Protein AF-A0AAE8QDJ7-F1 (afdb_monomer_lite)

pLDDT: mean 78.78, std 18.47, range [32.62, 96.19]

Foldseek 3Di:
DPPPDPDDQKDFPLVCVVVVQAQWKAKQQAPPDADAPVRIDGQDPVCCVVRRRPMWGKDQQSHAYPVRDRWIWTWDADPPRNMIMITTGDPPVVVVVVVVVVVVPD

Secondary structure (DSSP, 8-state):
----PPPPSEEEHHHHHHTTS-SEEEEES-TTS---GGGEEE--HHHHHHHTT-EEEEEEEEEE-TTSPEEEEEEEEEGGGTEEEEEES---TTHHHHHHHHHT--

Radius of gyration: 14.71 Å; chains: 1; bounding box: 44×27×42 Å

Sequence (106 aa):
MDILQPLPETLRLSELIDSGYSKCFGIQLSHDYQMDDSDFYIFDALDRELWGDTLLSFDPQIMRSKAGSSVKGYASEWEDGHHRLICVGTVDPQKSRDELATSLSN

Organism: NCBI:txid2081791

Structure (mmCIF, N/CA/C/O backbone):
data_AF-A0AAE8QDJ7-F1
#
_entry.id   AF-A0AAE8QDJ7-F1
#
loop_
_atom_site.group_PDB
_atom_site.id
_atom_site.type_symbol
_atom_site.label_atom_id
_atom_site.label_alt_id
_atom_site.label_comp_id
_atom_site.label_asym_id
_atom_site.label_entity_id
_atom_site.label_seq_id
_atom_site.pdbx_PDB_ins_code
_atom_site.Cartn_x
_atom_site.Cartn_y
_atom_site.Cartn_z
_atom_site.occupancy
_atom_site.B_iso_or_equiv
_atom_site.auth_seq_id
_atom_site.auth_comp_id
_atom_site.auth_asym_id
_atom_site.auth_atom_id
_atom_site.pdbx_PDB_model_num
ATOM 1 N N . MET A 1 1 ? 1.871 -7.710 29.015 1.00 32.62 1 MET A N 1
ATOM 2 C CA . MET A 1 1 ? 1.364 -8.774 28.128 1.00 32.62 1 MET A CA 1
ATOM 3 C C . MET A 1 1 ? 0.711 -8.062 26.966 1.00 32.62 1 MET A C 1
ATOM 5 O O . MET A 1 1 ? -0.446 -7.682 27.083 1.00 32.62 1 MET A O 1
ATOM 9 N N . ASP A 1 2 ? 1.480 -7.777 25.917 1.00 40.72 2 ASP A N 1
ATOM 10 C CA . ASP A 1 2 ? 0.924 -7.246 24.676 1.00 40.72 2 ASP A CA 1
ATOM 11 C C . ASP A 1 2 ? 0.084 -8.346 24.044 1.00 40.72 2 ASP A C 1
ATOM 13 O O . ASP A 1 2 ? 0.596 -9.371 23.591 1.00 40.72 2 ASP A O 1
ATOM 17 N N . ILE A 1 3 ? -1.231 -8.172 24.107 1.00 39.59 3 ILE A N 1
ATOM 18 C CA . ILE A 1 3 ? -2.166 -9.002 23.366 1.00 39.59 3 ILE A CA 1
ATOM 19 C C . ILE A 1 3 ? -1.961 -8.584 21.912 1.00 39.59 3 ILE A C 1
ATOM 21 O O . ILE A 1 3 ? -2.537 -7.595 21.468 1.00 39.59 3 ILE A O 1
ATOM 25 N N . LEU A 1 4 ? -1.081 -9.290 21.197 1.00 46.31 4 LEU A N 1
ATOM 26 C CA . LEU A 1 4 ? -0.968 -9.198 19.745 1.00 46.31 4 LEU A CA 1
ATOM 27 C C . LEU A 1 4 ? -2.304 -9.675 19.176 1.00 46.31 4 LEU A C 1
ATOM 29 O O . LEU A 1 4 ? -2.499 -10.865 18.924 1.00 46.31 4 LEU A O 1
ATOM 33 N N . GLN A 1 5 ? -3.262 -8.756 19.065 1.00 53.41 5 GLN A N 1
ATOM 34 C CA . GLN A 1 5 ? -4.471 -9.001 18.301 1.00 53.41 5 GLN A CA 1
ATOM 35 C C . GLN A 1 5 ? -4.034 -9.422 16.891 1.00 53.41 5 GLN A C 1
ATOM 37 O O . GLN A 1 5 ? -3.079 -8.845 16.358 1.00 53.41 5 GLN A O 1
ATOM 42 N N . PRO A 1 6 ? -4.661 -10.456 16.305 1.00 61.91 6 PRO A N 1
ATOM 43 C CA . PRO A 1 6 ? -4.334 -10.852 14.947 1.00 61.91 6 PRO A CA 1
ATOM 44 C C . PRO A 1 6 ? -4.514 -9.641 14.032 1.00 61.91 6 PRO A C 1
ATOM 46 O O . PRO A 1 6 ? -5.532 -8.950 14.114 1.00 61.91 6 PRO A O 1
ATOM 49 N N . LEU A 1 7 ? -3.504 -9.374 13.198 1.00 67.56 7 LEU A N 1
ATOM 50 C CA . LEU A 1 7 ? -3.607 -8.364 12.150 1.00 67.56 7 LEU A CA 1
ATOM 51 C C . LEU A 1 7 ? -4.850 -8.697 11.311 1.00 67.56 7 LEU A C 1
ATOM 53 O O . LEU A 1 7 ? -4.963 -9.848 10.873 1.00 67.56 7 LEU A O 1
ATOM 57 N N . PRO A 1 8 ? -5.804 -7.767 11.147 1.00 81.12 8 PRO A N 1
ATOM 58 C CA . PRO A 1 8 ? -7.021 -8.079 10.417 1.00 81.12 8 PRO A CA 1
ATOM 59 C C . PRO A 1 8 ? -6.699 -8.382 8.953 1.00 81.12 8 PRO A C 1
ATOM 61 O O . PRO A 1 8 ? -5.750 -7.848 8.389 1.00 81.12 8 PRO A O 1
ATOM 64 N N . GLU A 1 9 ? -7.487 -9.258 8.337 1.00 87.69 9 GLU A N 1
ATOM 65 C CA . GLU A 1 9 ? -7.231 -9.718 6.967 1.00 87.69 9 GLU A CA 1
ATOM 66 C C . GLU A 1 9 ? -7.333 -8.579 5.945 1.00 87.69 9 GLU A C 1
ATOM 68 O O . GLU A 1 9 ? -6.598 -8.566 4.960 1.00 87.69 9 GLU A O 1
ATOM 73 N N . THR A 1 10 ? -8.193 -7.592 6.216 1.00 92.38 10 THR A N 1
ATOM 74 C CA . THR A 1 10 ? -8.399 -6.420 5.363 1.00 92.38 10 THR A CA 1
ATOM 75 C C . THR A 1 10 ? -8.529 -5.136 6.179 1.00 92.38 10 THR A C 1
ATOM 77 O O . THR A 1 10 ? -9.252 -5.128 7.177 1.00 92.38 10 THR A O 1
ATOM 80 N N . LEU A 1 11 ? -7.905 -4.048 5.722 1.00 94.31 11 LEU A N 1
ATOM 81 C CA . LEU A 1 11 ? -8.037 -2.693 6.282 1.00 94.31 11 LEU A CA 1
ATOM 82 C C . LEU A 1 11 ? -7.997 -1.631 5.187 1.00 94.31 11 LEU A C 1
ATOM 84 O O . LEU A 1 11 ? -7.442 -1.861 4.112 1.00 94.31 11 LEU A O 1
ATOM 88 N N . ARG A 1 12 ? -8.533 -0.443 5.481 1.00 96.19 12 ARG A N 1
ATOM 89 C CA . ARG A 1 12 ? -8.321 0.733 4.633 1.00 96.19 12 ARG A CA 1
ATOM 90 C C . ARG A 1 12 ? -6.918 1.301 4.814 1.00 96.19 12 ARG A C 1
ATOM 92 O O . ARG A 1 12 ? -6.342 1.218 5.900 1.00 96.19 12 ARG A O 1
ATOM 99 N N . LEU A 1 13 ? -6.395 1.960 3.778 1.00 94.94 13 LEU A N 1
ATOM 100 C CA . LEU A 1 13 ? -5.083 2.609 3.845 1.00 94.94 13 LEU A CA 1
ATOM 101 C C . LEU A 1 13 ? -5.003 3.599 5.012 1.00 94.94 13 LEU A C 1
ATOM 103 O O . LEU A 1 13 ? -4.070 3.543 5.805 1.00 94.94 13 LEU A O 1
ATOM 107 N N . SER A 1 14 ? -6.008 4.464 5.156 1.00 95.00 14 SER A N 1
ATOM 108 C CA . SER A 1 14 ? -6.051 5.452 6.239 1.00 95.00 14 SER A CA 1
ATOM 109 C C . SER A 1 14 ? -6.047 4.815 7.632 1.00 95.00 14 SER A C 1
ATOM 111 O O . SER A 1 14 ? -5.350 5.305 8.513 1.00 95.00 14 SER A O 1
ATOM 113 N N . GLU A 1 15 ? -6.739 3.691 7.825 1.00 94.00 15 GLU A N 1
ATOM 114 C CA . GLU A 1 15 ? -6.765 2.965 9.101 1.00 94.00 15 GLU A CA 1
ATOM 115 C C . GLU A 1 15 ? -5.403 2.324 9.424 1.00 94.00 15 GLU A C 1
ATOM 117 O O . GLU A 1 15 ? -4.967 2.321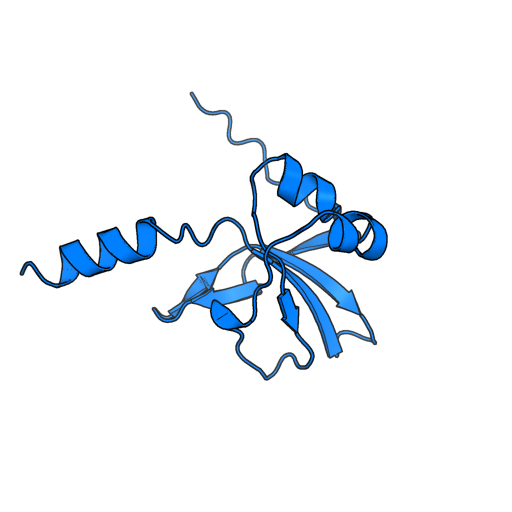 10.580 1.00 94.00 15 GLU A O 1
ATOM 122 N N . LEU A 1 16 ? -4.686 1.820 8.410 1.00 91.19 16 LEU A N 1
ATOM 123 C CA . LEU A 1 16 ? -3.307 1.342 8.573 1.00 91.19 16 LEU A CA 1
ATOM 124 C C . LEU A 1 16 ? -2.376 2.481 9.008 1.00 91.19 16 LEU A C 1
ATOM 126 O O . LEU A 1 16 ? -1.551 2.302 9.902 1.00 91.19 16 LEU A O 1
ATOM 130 N N . ILE A 1 17 ? -2.518 3.666 8.418 1.00 90.62 17 ILE A N 1
ATOM 131 C CA . ILE A 1 17 ? -1.693 4.817 8.795 1.00 90.62 17 ILE A CA 1
ATOM 132 C C . ILE A 1 17 ? -2.047 5.314 10.204 1.00 90.62 17 ILE A C 1
ATOM 134 O O . ILE A 1 17 ? -1.161 5.504 11.038 1.00 90.62 17 ILE A O 1
ATOM 138 N N . ASP A 1 18 ? -3.335 5.461 10.512 1.00 90.62 18 ASP A N 1
ATOM 139 C CA . ASP A 1 18 ? -3.810 5.976 11.801 1.00 90.62 18 ASP A CA 1
ATOM 140 C C . ASP A 1 18 ? -3.497 5.041 12.973 1.00 90.62 18 ASP A C 1
ATOM 142 O O . ASP A 1 18 ? -3.233 5.502 14.084 1.00 90.62 18 ASP A O 1
ATOM 146 N N . SER A 1 19 ? -3.496 3.725 12.736 1.00 88.25 19 SER A N 1
ATOM 147 C CA . SER A 1 19 ? -3.085 2.728 13.734 1.00 88.25 19 SER A CA 1
ATOM 148 C C . SER A 1 19 ? -1.573 2.710 13.985 1.00 88.25 19 SER A C 1
ATOM 150 O O . SER A 1 19 ? -1.108 2.013 14.887 1.00 88.25 19 SER A O 1
ATOM 152 N N . GLY A 1 20 ? -0.796 3.467 13.205 1.00 87.31 20 GLY A N 1
ATOM 153 C CA . GLY A 1 20 ? 0.660 3.491 13.278 1.00 87.31 20 GLY A CA 1
ATOM 154 C C . GLY A 1 20 ? 1.329 2.273 12.639 1.00 87.31 20 GLY A C 1
ATOM 155 O O . GLY A 1 20 ? 2.531 2.088 12.827 1.00 87.31 20 GLY A O 1
ATOM 156 N N . TYR A 1 21 ? 0.587 1.452 11.884 1.00 87.06 21 TYR A N 1
ATOM 157 C CA . TYR A 1 21 ? 1.139 0.296 11.174 1.00 87.06 21 TYR A CA 1
ATOM 158 C C . TYR A 1 21 ? 2.176 0.715 10.125 1.00 87.06 21 TYR A C 1
ATOM 160 O O . TYR A 1 21 ? 3.209 0.061 9.971 1.00 87.06 21 TYR A O 1
ATOM 168 N N . SER A 1 22 ? 1.927 1.824 9.427 1.00 88.12 22 SER A N 1
ATOM 169 C CA . SER A 1 22 ? 2.875 2.424 8.491 1.00 88.12 22 SER A CA 1
ATOM 170 C C . SER A 1 22 ? 2.763 3.945 8.471 1.00 88.12 22 SER A C 1
ATOM 172 O O . SER A 1 22 ? 1.818 4.526 8.996 1.00 88.12 22 SER A O 1
ATOM 174 N N . LYS A 1 23 ? 3.749 4.595 7.854 1.00 86.81 23 LYS A N 1
ATOM 175 C CA . LYS A 1 23 ? 3.722 6.032 7.526 1.00 86.81 23 LYS A CA 1
ATOM 176 C C . LYS A 1 23 ? 3.775 6.282 6.022 1.00 86.81 23 LYS A C 1
ATOM 178 O O . LYS A 1 23 ? 3.725 7.434 5.595 1.00 86.81 23 LYS A O 1
ATOM 183 N N . CYS A 1 24 ? 3.940 5.224 5.237 1.00 90.25 24 CYS A N 1
ATOM 184 C CA . CYS A 1 24 ? 4.171 5.316 3.814 1.00 90.25 24 CYS A CA 1
ATOM 185 C C . CYS A 1 24 ? 3.371 4.270 3.047 1.00 90.25 24 CYS A C 1
ATOM 187 O O . CYS A 1 24 ? 2.922 3.260 3.591 1.00 90.25 24 CYS A O 1
ATOM 189 N N . PHE A 1 25 ? 3.213 4.534 1.760 1.00 93.12 25 PHE A N 1
ATOM 190 C CA . PHE A 1 25 ? 2.596 3.629 0.806 1.00 93.12 25 PHE A CA 1
ATOM 191 C C . PHE A 1 25 ? 3.363 3.690 -0.513 1.00 93.12 25 PHE A C 1
ATOM 193 O O . PHE A 1 25 ? 4.078 4.653 -0.779 1.00 93.12 25 PHE A O 1
ATOM 200 N N . GLY A 1 26 ? 3.244 2.650 -1.322 1.00 92.31 26 GLY A N 1
ATOM 201 C CA . GLY A 1 26 ? 3.889 2.555 -2.623 1.00 92.31 26 GLY A CA 1
ATOM 202 C C . GLY A 1 26 ? 2.891 2.131 -3.689 1.00 92.31 26 GLY A C 1
ATOM 203 O O . GLY A 1 26 ? 1.869 1.513 -3.385 1.00 92.31 26 GLY A O 1
ATOM 204 N N . ILE A 1 27 ? 3.193 2.454 -4.943 1.00 92.06 27 ILE A N 1
ATOM 205 C CA . ILE A 1 27 ? 2.433 1.981 -6.101 1.00 92.06 27 ILE A CA 1
ATOM 206 C C . ILE A 1 27 ? 3.379 1.156 -6.961 1.00 92.06 27 ILE A C 1
ATOM 208 O O . ILE A 1 27 ? 4.356 1.673 -7.500 1.00 92.06 27 ILE A O 1
ATOM 212 N N . GLN A 1 28 ? 3.078 -0.130 -7.099 1.00 91.50 28 GLN A N 1
ATOM 213 C CA . GLN A 1 28 ? 3.816 -1.018 -7.979 1.00 91.50 28 GLN A CA 1
ATOM 214 C C . GLN A 1 28 ? 3.109 -1.084 -9.328 1.00 91.50 28 GLN A C 1
ATOM 216 O O . GLN A 1 28 ? 1.967 -1.531 -9.400 1.00 91.50 28 GLN A O 1
ATOM 221 N N . LEU A 1 29 ? 3.793 -0.657 -10.392 1.00 88.69 29 LEU A N 1
ATOM 222 C CA . LEU A 1 29 ? 3.254 -0.692 -11.758 1.00 88.69 29 LEU A CA 1
ATOM 223 C C . LEU A 1 29 ? 3.565 -1.999 -12.513 1.00 88.69 29 LEU A C 1
ATOM 225 O O . LEU A 1 29 ? 3.077 -2.213 -13.616 1.00 88.69 29 LEU A O 1
ATOM 229 N N . SER A 1 30 ? 4.423 -2.854 -11.959 1.00 85.69 30 SER A N 1
ATOM 230 C CA . SER A 1 30 ? 4.718 -4.178 -12.507 1.00 85.69 30 SER A CA 1
ATOM 231 C C . SER A 1 30 ? 5.207 -5.100 -11.401 1.00 85.69 30 SER A C 1
ATOM 233 O O . SER A 1 30 ? 6.124 -4.741 -10.661 1.00 85.69 30 SER A O 1
ATOM 235 N N . HIS A 1 31 ? 4.634 -6.299 -11.308 1.00 83.62 31 HIS A N 1
ATOM 236 C CA . HIS A 1 31 ? 5.028 -7.313 -10.321 1.00 83.62 31 HIS A CA 1
ATOM 237 C C . HIS A 1 31 ? 6.470 -7.809 -10.506 1.00 83.62 31 HIS A C 1
ATOM 239 O O . HIS A 1 31 ? 7.104 -8.215 -9.534 1.00 83.62 31 HIS A O 1
ATOM 245 N N . ASP A 1 32 ? 7.018 -7.699 -11.719 1.00 83.44 32 ASP A N 1
ATOM 246 C CA . ASP A 1 32 ? 8.413 -8.049 -12.014 1.00 83.44 32 ASP A CA 1
ATOM 247 C C . ASP A 1 32 ? 9.410 -7.021 -11.455 1.00 83.44 32 ASP A C 1
ATOM 249 O O . ASP A 1 32 ? 10.603 -7.303 -11.319 1.00 83.44 32 ASP A O 1
ATOM 253 N N . TYR A 1 33 ? 8.939 -5.811 -11.138 1.00 83.56 33 TYR A N 1
ATOM 254 C CA . TYR A 1 33 ? 9.763 -4.774 -10.535 1.00 83.56 33 TYR A CA 1
ATOM 255 C C . TYR A 1 33 ? 9.871 -4.992 -9.027 1.00 83.56 33 TYR A C 1
ATOM 257 O O . TYR A 1 33 ? 8.882 -4.901 -8.304 1.00 83.56 33 TYR A O 1
ATOM 265 N N . GLN A 1 34 ? 11.079 -5.235 -8.527 1.00 82.62 34 GLN A N 1
ATOM 266 C CA . GLN A 1 34 ? 11.311 -5.306 -7.089 1.00 82.62 34 GLN A CA 1
ATOM 267 C C . GLN A 1 34 ? 11.407 -3.892 -6.506 1.00 82.62 34 GLN A C 1
ATOM 269 O O . GLN A 1 34 ? 12.421 -3.223 -6.691 1.00 82.62 34 GLN A O 1
ATOM 274 N N . MET A 1 35 ? 10.371 -3.474 -5.776 1.00 83.88 35 MET A N 1
ATOM 275 C CA . MET A 1 35 ? 10.360 -2.183 -5.085 1.00 83.88 35 MET A CA 1
ATOM 276 C C . MET A 1 35 ? 11.399 -2.122 -3.962 1.00 83.88 35 MET A C 1
ATOM 278 O O . MET A 1 35 ? 11.664 -3.125 -3.288 1.00 83.88 35 MET A O 1
ATOM 282 N N . ASP A 1 36 ? 11.933 -0.931 -3.720 1.00 80.69 36 ASP A N 1
ATOM 283 C CA . ASP A 1 36 ? 12.769 -0.609 -2.572 1.00 80.69 36 ASP A CA 1
ATOM 284 C C . ASP A 1 36 ? 12.225 0.593 -1.780 1.00 80.69 36 ASP A C 1
ATOM 286 O O . ASP A 1 36 ? 11.192 1.164 -2.118 1.00 80.69 36 ASP A O 1
ATOM 290 N N . ASP A 1 37 ? 12.891 0.958 -0.681 1.00 77.81 37 ASP A N 1
ATOM 291 C CA . ASP A 1 3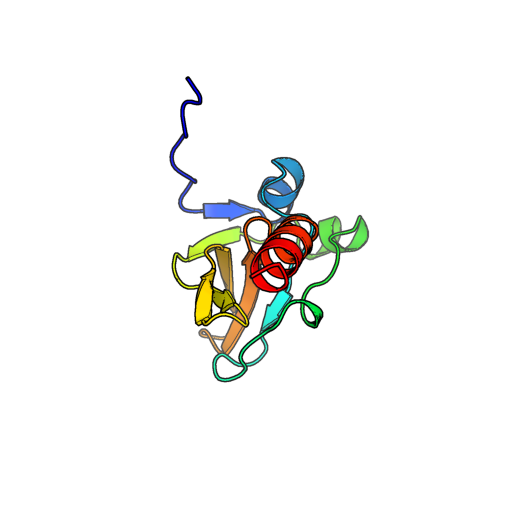7 ? 12.422 2.013 0.228 1.00 77.81 37 ASP A CA 1
ATOM 292 C C . ASP A 1 37 ? 12.199 3.378 -0.459 1.00 77.81 37 ASP A C 1
ATOM 294 O O . ASP A 1 37 ? 11.446 4.200 0.058 1.00 77.81 37 ASP A O 1
ATOM 298 N N . SER A 1 38 ? 12.847 3.641 -1.602 1.00 81.88 38 SER A N 1
ATOM 299 C CA . SER A 1 38 ? 12.694 4.896 -2.348 1.00 81.88 38 SER A CA 1
ATOM 300 C C . SER A 1 38 ? 11.417 4.964 -3.188 1.00 81.88 38 SER A C 1
ATOM 302 O O . SER A 1 38 ? 11.005 6.059 -3.571 1.00 81.88 38 SER A O 1
ATOM 304 N N . ASP A 1 39 ? 10.759 3.824 -3.410 1.00 86.94 39 ASP A N 1
ATOM 305 C CA . ASP A 1 39 ? 9.490 3.727 -4.135 1.00 86.94 39 ASP A CA 1
ATOM 306 C C . ASP A 1 39 ? 8.263 4.005 -3.242 1.00 86.94 39 ASP A C 1
ATOM 308 O O . ASP A 1 39 ? 7.118 3.913 -3.694 1.00 86.94 39 ASP A O 1
ATOM 312 N N . PHE A 1 40 ? 8.489 4.319 -1.961 1.00 89.12 40 PHE A N 1
ATOM 313 C CA . PHE A 1 40 ? 7.445 4.608 -0.984 1.00 89.12 40 PHE A CA 1
ATOM 314 C C . PHE A 1 40 ? 7.325 6.109 -0.706 1.00 89.12 40 PHE A C 1
ATOM 316 O O . PHE A 1 40 ? 8.302 6.808 -0.433 1.00 89.12 40 PHE A O 1
ATOM 323 N N . TYR A 1 41 ? 6.087 6.587 -0.694 1.00 89.69 41 TYR A N 1
ATOM 324 C CA . TYR A 1 41 ? 5.718 7.972 -0.442 1.00 89.69 41 TYR A CA 1
ATOM 325 C C . TYR A 1 41 ? 5.157 8.124 0.969 1.00 89.69 41 TYR A C 1
ATOM 327 O O . TYR A 1 41 ? 4.447 7.246 1.463 1.00 89.69 41 TYR A O 1
ATOM 335 N N . ILE A 1 42 ? 5.483 9.236 1.634 1.00 91.31 42 ILE A N 1
ATOM 336 C CA . ILE A 1 42 ? 4.889 9.575 2.931 1.00 91.31 42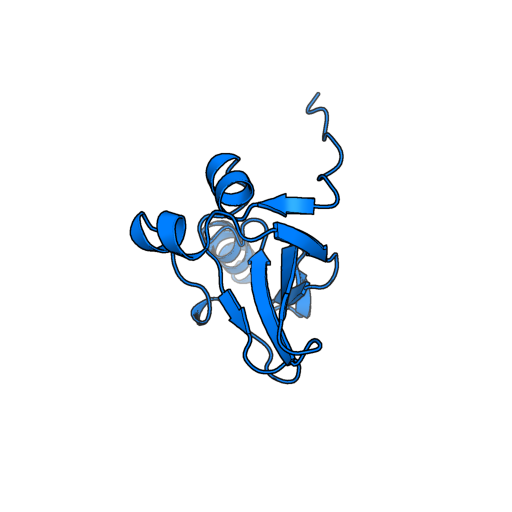 ILE A CA 1
ATOM 337 C C . ILE A 1 42 ? 3.423 9.915 2.713 1.00 91.31 42 ILE A C 1
ATOM 339 O O . ILE A 1 42 ? 3.116 10.763 1.886 1.00 91.31 42 ILE A O 1
ATOM 343 N N . PHE A 1 43 ? 2.551 9.276 3.485 1.00 91.69 43 PHE A N 1
ATOM 344 C CA . PHE A 1 43 ? 1.116 9.496 3.392 1.00 91.69 43 PHE A CA 1
ATOM 345 C C . PHE A 1 43 ? 0.738 10.871 3.954 1.00 91.69 43 PHE A C 1
ATOM 347 O O . PHE A 1 43 ? 0.975 11.143 5.138 1.00 91.69 43 PHE A O 1
ATOM 354 N N . ASP A 1 44 ? 0.150 11.726 3.119 1.00 92.44 44 ASP A N 1
ATOM 355 C CA . ASP A 1 44 ? -0.277 13.073 3.498 1.00 92.44 44 ASP A CA 1
ATOM 356 C C . ASP A 1 44 ? -1.810 13.273 3.474 1.00 92.44 44 ASP A C 1
ATOM 358 O O . ASP A 1 44 ? -2.598 12.326 3.416 1.00 92.44 44 ASP A O 1
ATOM 362 N N . ALA A 1 45 ? -2.254 14.527 3.617 1.00 93.50 45 ALA A N 1
ATOM 363 C CA . ALA A 1 45 ? -3.676 14.865 3.630 1.00 93.50 45 ALA A CA 1
ATOM 364 C C . ALA A 1 45 ? -4.355 14.683 2.261 1.00 93.50 45 ALA A C 1
ATOM 366 O O . ALA A 1 45 ? -5.521 14.299 2.222 1.00 93.50 45 ALA A O 1
ATOM 367 N N . LEU A 1 46 ? -3.646 14.930 1.157 1.00 94.62 46 LEU A N 1
ATOM 368 C CA . LEU A 1 46 ? -4.178 14.732 -0.189 1.00 94.62 46 LEU A CA 1
ATOM 369 C C . LEU A 1 46 ? -4.282 13.236 -0.503 1.00 9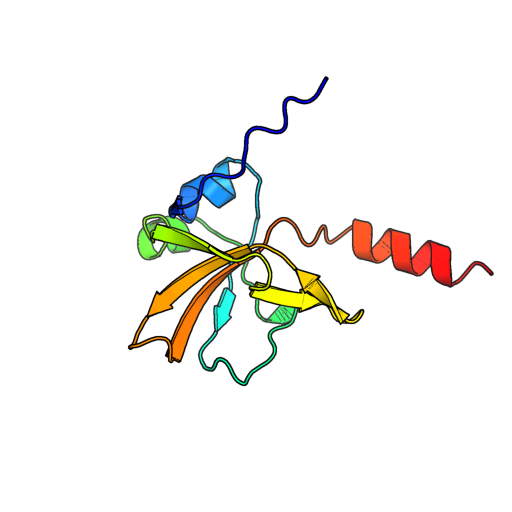4.62 46 LEU A C 1
ATOM 371 O O . LEU A 1 46 ? -5.308 12.780 -1.005 1.00 94.62 46 LEU A O 1
ATOM 375 N N . ASP A 1 47 ? -3.269 12.454 -0.133 1.00 93.62 47 ASP A N 1
ATOM 376 C CA . ASP A 1 47 ? -3.296 10.995 -0.279 1.00 93.62 47 ASP A CA 1
ATOM 377 C C . ASP A 1 47 ? -4.446 10.367 0.504 1.00 93.62 47 ASP A C 1
ATOM 379 O O . ASP A 1 47 ? -5.049 9.381 0.078 1.00 93.62 47 ASP A O 1
ATOM 383 N N . ARG A 1 48 ? -4.794 10.959 1.647 1.00 94.12 48 ARG A N 1
ATOM 384 C CA . ARG A 1 48 ? -5.941 10.532 2.439 1.00 94.12 48 ARG A CA 1
ATOM 385 C C . ARG A 1 48 ? -7.260 10.684 1.699 1.00 94.12 48 ARG A C 1
ATOM 387 O O . ARG A 1 48 ? -8.091 9.785 1.782 1.00 94.12 48 ARG A O 1
ATOM 394 N N . GLU A 1 49 ? -7.443 11.787 0.987 1.00 95.31 49 GLU A N 1
ATOM 395 C CA . GLU A 1 49 ? -8.647 12.032 0.193 1.00 95.31 49 GLU A CA 1
ATOM 396 C C . GLU A 1 49 ? -8.708 11.123 -1.041 1.00 95.31 49 GLU A C 1
ATOM 398 O O . GLU A 1 49 ? -9.782 10.638 -1.391 1.00 95.31 49 GLU A O 1
ATOM 403 N N . LEU A 1 50 ? -7.564 10.870 -1.686 1.00 93.94 50 LEU A N 1
ATOM 404 C CA . LEU A 1 50 ? -7.494 10.087 -2.924 1.00 93.94 50 LEU A CA 1
ATOM 405 C C . LEU A 1 50 ? -7.518 8.574 -2.685 1.00 93.94 50 LEU A C 1
ATOM 407 O O . LEU A 1 50 ? -8.203 7.839 -3.393 1.00 93.94 50 LEU A O 1
ATOM 411 N N . TRP A 1 51 ? -6.757 8.106 -1.697 1.00 94.50 51 TRP A N 1
ATOM 412 C CA . TRP A 1 51 ? -6.426 6.693 -1.510 1.00 94.50 51 TRP A CA 1
ATOM 413 C C . TRP A 1 51 ? -6.796 6.158 -0.132 1.00 94.50 51 TRP A C 1
ATOM 415 O O . TRP A 1 51 ? -6.766 4.942 0.065 1.00 94.50 51 TRP A O 1
ATOM 425 N N . GLY A 1 52 ? -7.156 7.021 0.821 1.00 93.75 52 GLY A N 1
ATOM 426 C CA . GLY A 1 52 ? -7.385 6.640 2.214 1.00 93.75 52 GLY A CA 1
ATOM 427 C C . GLY A 1 52 ? -8.469 5.580 2.412 1.00 93.75 52 GLY A C 1
ATOM 428 O O . GLY A 1 52 ? -8.361 4.797 3.355 1.00 93.75 52 GLY A O 1
ATOM 429 N N . ASP A 1 53 ? -9.460 5.519 1.519 1.00 96.19 53 ASP A N 1
ATOM 430 C CA . ASP A 1 53 ? -10.554 4.538 1.543 1.00 96.19 53 ASP A CA 1
ATOM 431 C C . ASP A 1 53 ? -10.267 3.253 0.750 1.00 96.19 53 ASP A C 1
ATOM 433 O O . ASP A 1 53 ? -11.092 2.336 0.740 1.00 96.19 53 ASP A O 1
ATOM 437 N N . THR A 1 54 ? -9.095 3.151 0.116 1.00 95.94 54 THR A N 1
ATOM 438 C CA . THR A 1 54 ? -8.671 1.938 -0.593 1.00 95.94 54 THR A CA 1
ATOM 439 C C . THR A 1 54 ? -8.606 0.782 0.391 1.00 95.94 54 THR A C 1
ATOM 441 O O . THR A 1 54 ? -7.875 0.859 1.378 1.00 95.94 54 THR A O 1
ATOM 444 N N . LEU A 1 55 ? -9.349 -0.291 0.117 1.00 96.19 55 LEU A N 1
ATOM 445 C CA . LEU A 1 55 ? -9.298 -1.520 0.899 1.00 96.19 55 LEU A CA 1
ATOM 446 C C . LEU A 1 55 ? -8.097 -2.358 0.452 1.00 96.19 55 LEU A C 1
ATOM 448 O O . LEU A 1 55 ? -7.944 -2.653 -0.737 1.00 96.19 55 LEU A O 1
ATOM 452 N N . LEU A 1 56 ? -7.261 -2.748 1.409 1.00 95.75 56 LEU A N 1
ATOM 453 C CA . LEU A 1 56 ? -6.103 -3.600 1.194 1.00 95.75 56 LEU A CA 1
ATOM 454 C C . LEU A 1 56 ? -6.268 -4.915 1.951 1.00 95.75 56 LEU A C 1
ATOM 456 O O . LEU A 1 56 ? -6.861 -4.944 3.029 1.00 95.75 56 LEU A O 1
ATOM 460 N N . SER A 1 57 ? -5.690 -5.980 1.405 1.00 94.94 57 SER A N 1
ATOM 461 C CA . SER A 1 57 ? -5.632 -7.308 2.016 1.00 94.94 57 SER A CA 1
ATOM 462 C C . SER A 1 57 ? -4.217 -7.617 2.482 1.00 94.94 57 SER A C 1
ATOM 464 O O . SER A 1 57 ? -3.250 -7.226 1.830 1.00 94.94 57 SER A O 1
ATOM 466 N N . PHE A 1 58 ? -4.091 -8.308 3.610 1.00 92.06 58 PHE A N 1
ATOM 467 C CA . PHE A 1 58 ? -2.799 -8.693 4.160 1.00 92.06 58 PHE A CA 1
ATOM 468 C C . PHE A 1 58 ? -2.048 -9.649 3.220 1.00 92.06 58 PHE A C 1
ATOM 470 O O . PHE A 1 58 ? -2.580 -10.676 2.803 1.00 92.06 58 PHE A O 1
ATOM 477 N N . ASP A 1 59 ? -0.780 -9.341 2.954 1.00 89.75 59 ASP A N 1
ATOM 478 C CA . ASP A 1 59 ? 0.141 -10.164 2.175 1.00 89.75 59 ASP A CA 1
ATOM 479 C C . ASP A 1 59 ? 1.404 -10.459 3.016 1.00 89.75 59 ASP A C 1
ATOM 481 O O . ASP A 1 59 ? 2.180 -9.548 3.349 1.00 89.75 59 ASP A O 1
ATOM 485 N N . PRO A 1 60 ? 1.646 -11.735 3.387 1.00 84.94 60 PRO A N 1
ATOM 486 C CA . PRO A 1 60 ? 2.800 -12.119 4.191 1.00 84.94 60 PRO A CA 1
ATOM 487 C C . PRO A 1 60 ? 4.138 -12.046 3.436 1.00 84.94 60 PRO A C 1
ATOM 489 O O . PRO A 1 60 ? 5.185 -12.233 4.063 1.00 84.94 60 PRO A O 1
ATOM 492 N N . GLN A 1 61 ? 4.123 -11.834 2.119 1.00 83.75 61 GLN A N 1
ATOM 493 C CA . GLN A 1 61 ? 5.293 -11.837 1.241 1.00 83.75 61 GLN A CA 1
ATOM 494 C C . GLN A 1 61 ? 5.263 -10.677 0.238 1.00 83.75 61 GLN A C 1
ATOM 496 O O . GLN A 1 61 ? 5.743 -10.817 -0.886 1.00 83.75 61 GLN A O 1
ATOM 501 N N . ILE A 1 62 ? 4.759 -9.516 0.664 1.00 85.31 62 ILE A N 1
ATOM 502 C CA . ILE A 1 62 ? 4.495 -8.397 -0.242 1.00 85.31 62 ILE A CA 1
ATOM 503 C C . ILE A 1 62 ? 5.742 -7.894 -0.977 1.00 85.31 62 ILE A C 1
ATOM 505 O O . ILE A 1 62 ? 5.674 -7.575 -2.160 1.00 85.31 62 ILE A O 1
ATOM 509 N N . MET A 1 63 ? 6.896 -7.856 -0.303 1.00 82.19 63 MET A N 1
ATOM 510 C CA . MET A 1 63 ? 8.180 -7.510 -0.917 1.00 82.19 63 MET A CA 1
ATOM 511 C C . MET A 1 63 ? 9.346 -8.226 -0.230 1.00 82.19 63 MET A C 1
ATOM 513 O O . MET A 1 63 ? 9.194 -8.859 0.819 1.00 82.19 63 MET A O 1
ATOM 517 N N . ARG A 1 64 ? 10.543 -8.099 -0.810 1.00 77.19 64 ARG A N 1
ATOM 518 C CA . ARG A 1 64 ? 11.803 -8.518 -0.187 1.00 77.19 64 ARG A CA 1
ATOM 519 C C . ARG A 1 64 ? 12.644 -7.299 0.151 1.00 77.19 64 ARG A C 1
ATOM 521 O O . ARG A 1 64 ? 12.858 -6.450 -0.710 1.00 77.19 64 ARG A O 1
ATOM 528 N N . SER A 1 65 ? 13.155 -7.246 1.375 1.00 72.94 65 SER A N 1
ATOM 529 C CA . SER A 1 65 ? 14.123 -6.231 1.782 1.00 72.94 65 SER A CA 1
ATOM 530 C C . SER A 1 65 ? 15.449 -6.401 1.030 1.00 72.94 65 SER A C 1
ATOM 532 O O . SER A 1 65 ? 15.726 -7.457 0.454 1.00 72.94 65 SER A O 1
ATOM 534 N N . LYS A 1 66 ? 16.324 -5.389 1.099 1.00 68.75 66 LYS A N 1
ATOM 535 C CA . LYS A 1 66 ? 17.689 -5.453 0.536 1.00 68.75 66 LYS A CA 1
ATOM 536 C C . LYS A 1 66 ? 18.531 -6.595 1.124 1.00 68.75 66 LYS A C 1
ATOM 538 O O . LYS A 1 66 ? 19.405 -7.119 0.445 1.00 68.75 66 LYS A O 1
ATOM 543 N N . ALA A 1 67 ? 18.232 -7.018 2.354 1.00 69.00 67 ALA A N 1
ATOM 544 C CA . ALA A 1 67 ? 18.859 -8.168 3.010 1.00 69.00 67 ALA A CA 1
ATOM 545 C C . ALA A 1 67 ? 18.244 -9.525 2.598 1.00 69.00 67 ALA A C 1
ATOM 547 O O . ALA A 1 67 ? 18.673 -10.569 3.080 1.00 69.00 67 ALA A O 1
ATOM 548 N N . GLY A 1 68 ? 17.233 -9.528 1.721 1.00 70.12 68 GLY A N 1
ATOM 549 C CA . GLY A 1 68 ? 16.564 -10.732 1.222 1.00 70.12 68 GLY A CA 1
ATOM 550 C C . GLY A 1 68 ? 15.422 -11.251 2.101 1.00 70.12 68 GLY A C 1
ATOM 551 O O . GLY A 1 68 ? 14.802 -12.254 1.750 1.00 70.12 68 GLY A O 1
ATOM 552 N N . SER A 1 69 ? 15.110 -10.578 3.209 1.00 75.56 69 SER A N 1
ATOM 553 C CA . SER A 1 69 ? 14.017 -10.959 4.110 1.00 75.56 69 SER A CA 1
ATOM 554 C C . SER A 1 69 ? 12.657 -10.577 3.525 1.00 75.56 69 SER A C 1
ATOM 556 O O . SER A 1 69 ? 12.501 -9.484 2.982 1.00 75.56 69 SER A O 1
ATOM 558 N N . SER A 1 70 ? 11.650 -11.442 3.672 1.00 79.38 70 SER A N 1
ATOM 559 C CA . SER A 1 70 ? 10.268 -11.097 3.319 1.00 79.38 70 SER A CA 1
ATOM 560 C C . SER A 1 70 ? 9.734 -10.011 4.247 1.00 79.38 70 SER A C 1
ATOM 562 O O . SER A 1 70 ? 9.747 -10.159 5.471 1.00 79.38 70 SER A O 1
ATOM 564 N N . VAL A 1 71 ? 9.236 -8.937 3.651 1.00 83.00 71 VAL A N 1
ATOM 565 C CA . VAL A 1 71 ? 8.491 -7.885 4.334 1.00 83.00 71 VAL A CA 1
ATOM 566 C C . VAL A 1 71 ? 7.014 -8.230 4.206 1.00 83.00 71 VAL A C 1
ATOM 568 O O . VAL A 1 71 ? 6.561 -8.675 3.153 1.00 83.00 71 VAL A O 1
ATOM 571 N N . LYS A 1 72 ? 6.279 -8.057 5.302 1.00 87.31 72 LYS A N 1
ATOM 572 C CA . LYS A 1 72 ? 4.828 -8.244 5.353 1.00 87.31 72 LYS A CA 1
ATOM 573 C C . LYS A 1 72 ? 4.152 -6.899 5.135 1.00 87.31 72 LYS A C 1
ATOM 575 O O . LYS A 1 72 ? 4.657 -5.874 5.599 1.00 87.31 72 LYS A O 1
ATOM 580 N N . GLY A 1 73 ? 3.001 -6.907 4.489 1.00 91.25 73 GLY A N 1
ATOM 581 C CA . GLY A 1 73 ? 2.255 -5.686 4.235 1.00 91.25 73 GLY A CA 1
ATOM 582 C C . GLY A 1 73 ? 0.803 -5.953 3.917 1.00 91.25 73 GLY A C 1
ATOM 583 O O . GLY A 1 73 ? 0.274 -7.029 4.182 1.00 91.25 73 GLY A O 1
ATOM 584 N N . TYR A 1 74 ? 0.186 -4.946 3.332 1.00 94.31 74 TYR A N 1
ATOM 585 C CA . TYR A 1 74 ? -1.147 -4.982 2.780 1.00 94.31 74 TYR A CA 1
ATOM 586 C C . TYR A 1 74 ? -1.093 -4.499 1.331 1.00 94.31 74 TYR A C 1
ATOM 588 O O . TYR A 1 74 ? -0.401 -3.521 1.041 1.00 94.31 74 TYR A O 1
ATOM 596 N N . ALA A 1 75 ? -1.813 -5.172 0.437 1.00 94.50 75 ALA A N 1
ATOM 597 C CA . ALA A 1 75 ? -1.911 -4.826 -0.978 1.00 94.50 75 ALA A CA 1
ATOM 598 C C . ALA A 1 75 ? -3.368 -4.657 -1.418 1.00 94.50 75 ALA A C 1
ATOM 600 O O . ALA A 1 75 ? -4.259 -5.369 -0.953 1.00 94.50 75 ALA A O 1
ATOM 601 N N . SER A 1 76 ? -3.599 -3.750 -2.361 1.00 95.06 76 SER A N 1
ATOM 602 C CA . SER A 1 76 ? -4.817 -3.695 -3.171 1.00 95.06 76 SER A CA 1
ATOM 603 C C . SER A 1 76 ? -4.418 -3.893 -4.630 1.00 95.06 76 SER A C 1
ATOM 605 O O . SER A 1 76 ? -3.728 -3.038 -5.181 1.00 95.06 76 SER A O 1
ATOM 607 N N . GLU A 1 77 ? -4.790 -5.031 -5.218 1.00 92.75 77 GLU A N 1
ATOM 608 C CA . GLU A 1 77 ? -4.496 -5.373 -6.617 1.00 92.75 77 GLU A CA 1
ATOM 609 C C . GLU A 1 77 ? -5.507 -4.705 -7.554 1.00 92.75 77 GLU A C 1
ATOM 611 O O . GLU A 1 77 ? -6.720 -4.808 -7.357 1.00 92.75 77 GLU A O 1
ATOM 616 N N . TRP A 1 78 ? -5.006 -4.049 -8.594 1.00 87.50 78 TRP A N 1
ATOM 617 C CA . TRP A 1 78 ? -5.760 -3.343 -9.626 1.00 87.50 78 TRP A CA 1
ATOM 618 C C . TRP A 1 78 ? -5.363 -3.860 -11.013 1.00 87.50 78 TRP A C 1
ATOM 620 O O . TRP A 1 78 ? -4.315 -4.485 -11.177 1.00 87.50 78 TRP A O 1
ATOM 630 N N . GLU A 1 79 ? -6.196 -3.575 -12.022 1.00 80.50 79 GLU A N 1
ATOM 631 C CA . GLU A 1 79 ? -5.938 -3.946 -13.426 1.00 80.50 79 GLU A CA 1
ATOM 632 C C . GLU A 1 79 ? -5.540 -5.427 -13.578 1.00 80.50 79 GLU A C 1
ATOM 634 O O . GLU A 1 79 ? -4.477 -5.741 -14.100 1.00 80.50 79 GLU A O 1
ATOM 639 N N . ASP A 1 80 ? -6.367 -6.340 -13.055 1.00 79.44 80 ASP A N 1
ATOM 640 C CA . ASP A 1 80 ? -6.142 -7.799 -13.112 1.00 79.44 80 ASP A CA 1
ATOM 641 C C . ASP A 1 80 ? -4.809 -8.272 -12.486 1.00 79.44 80 ASP A C 1
ATOM 643 O O . ASP A 1 80 ? -4.219 -9.267 -12.896 1.00 79.44 80 ASP A O 1
ATOM 647 N N . GLY A 1 81 ? -4.317 -7.545 -11.477 1.00 76.50 81 GLY A N 1
ATOM 648 C CA . GLY A 1 81 ? -3.081 -7.884 -10.766 1.00 76.50 81 GLY A CA 1
ATOM 649 C C . GLY A 1 81 ? -1.812 -7.377 -11.450 1.00 76.50 81 GLY A C 1
ATOM 650 O O . GLY A 1 81 ? -0.719 -7.832 -11.133 1.00 76.50 81 GLY A O 1
ATOM 651 N N . HIS A 1 82 ? -1.923 -6.438 -12.392 1.00 82.00 82 HIS A N 1
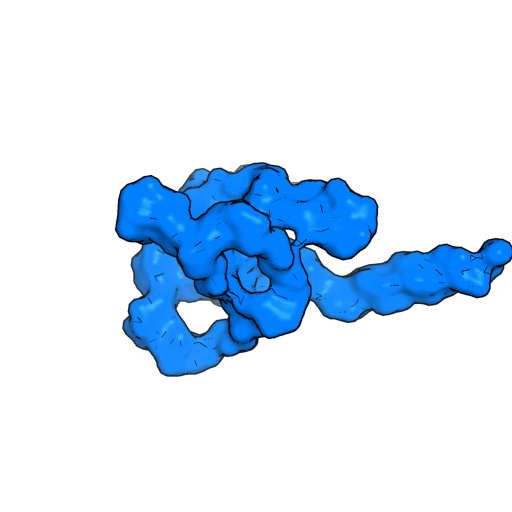ATOM 652 C CA . HIS A 1 82 ? -0.752 -5.769 -12.964 1.00 82.00 82 HIS A CA 1
ATOM 653 C C . HIS A 1 82 ? -0.223 -4.647 -12.075 1.00 82.00 82 HIS A C 1
ATOM 655 O O . HIS A 1 82 ? 0.987 -4.407 -12.028 1.00 82.00 82 HIS A O 1
ATOM 661 N N . HIS A 1 83 ? -1.125 -3.972 -11.366 1.00 89.06 83 HIS A N 1
ATOM 662 C CA . HIS A 1 83 ? -0.796 -2.850 -10.506 1.00 89.06 83 HIS A CA 1
ATOM 663 C C . HIS A 1 83 ? -1.249 -3.131 -9.092 1.00 89.06 83 HIS A C 1
ATOM 665 O O . HIS A 1 83 ? -2.285 -3.753 -8.884 1.00 89.06 83 HIS A O 1
ATOM 671 N N . ARG A 1 84 ? -0.529 -2.600 -8.111 1.00 92.62 84 ARG A N 1
ATOM 672 C CA . ARG A 1 84 ? -1.022 -2.639 -6.740 1.00 92.62 84 ARG A CA 1
ATOM 673 C C . ARG A 1 84 ? -0.583 -1.454 -5.919 1.00 92.62 84 ARG A C 1
ATOM 675 O O . ARG A 1 84 ? 0.544 -0.974 -6.039 1.00 92.62 84 ARG A O 1
ATOM 682 N N . LEU A 1 85 ? -1.487 -1.026 -5.050 1.00 93.75 85 LEU A N 1
ATOM 683 C CA . LEU A 1 85 ? -1.177 -0.119 -3.960 1.00 93.75 85 LEU A CA 1
ATOM 684 C C . LEU A 1 85 ? -0.715 -0.952 -2.763 1.00 93.75 85 LEU A C 1
ATOM 686 O O . LEU A 1 85 ? -1.393 -1.900 -2.370 1.00 93.75 85 LEU A O 1
ATOM 690 N N . ILE A 1 86 ? 0.433 -0.601 -2.194 1.00 93.56 86 ILE A N 1
ATOM 691 C CA . ILE A 1 86 ? 1.120 -1.365 -1.151 1.00 93.56 86 ILE A CA 1
ATOM 692 C C . ILE A 1 86 ? 1.295 -0.503 0.093 1.00 93.56 86 ILE A C 1
ATOM 694 O O . ILE A 1 86 ? 1.749 0.635 0.017 1.0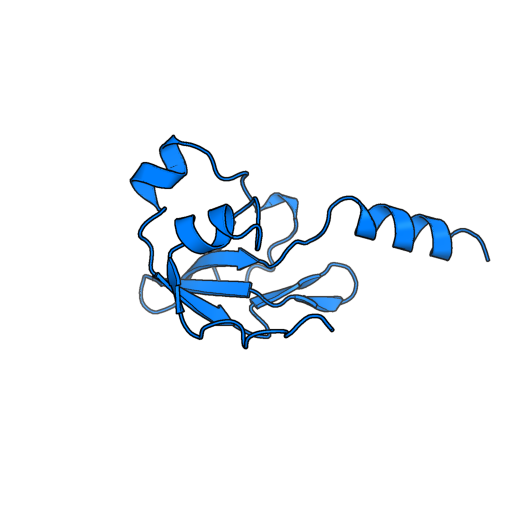0 93.56 86 ILE A O 1
ATOM 698 N N . CYS A 1 87 ? 1.020 -1.079 1.257 1.00 92.69 87 CYS A N 1
ATOM 699 C CA . CYS A 1 87 ? 1.336 -0.512 2.560 1.00 92.69 87 CYS A CA 1
ATOM 700 C C . CYS A 1 87 ? 2.131 -1.545 3.364 1.00 92.69 87 CYS A C 1
ATOM 702 O O . CYS A 1 87 ? 1.617 -2.608 3.705 1.00 92.69 87 CYS A O 1
ATOM 704 N N . VAL A 1 88 ? 3.401 -1.267 3.649 1.00 88.94 88 VAL A N 1
ATOM 705 C CA . VAL A 1 88 ? 4.269 -2.185 4.405 1.00 88.94 88 VAL A CA 1
ATOM 706 C C . VAL A 1 88 ? 4.293 -1.816 5.878 1.00 88.94 88 VAL A C 1
ATOM 708 O O . VAL A 1 88 ? 4.362 -0.636 6.223 1.00 88.94 88 VAL A O 1
ATOM 711 N N . GLY A 1 89 ? 4.256 -2.829 6.745 1.00 80.75 89 GLY A N 1
ATOM 712 C CA . GLY A 1 89 ? 4.393 -2.627 8.185 1.00 80.75 89 GLY A CA 1
ATOM 713 C C . GLY A 1 89 ? 5.787 -2.112 8.488 1.00 80.75 89 GLY A C 1
ATOM 714 O O . GLY A 1 89 ? 6.746 -2.728 8.028 1.00 80.75 89 GLY A O 1
ATOM 715 N N . THR A 1 90 ? 5.869 -0.984 9.207 1.00 66.38 90 THR A N 1
ATOM 716 C CA . THR A 1 90 ? 7.084 -0.198 9.491 1.00 66.38 90 THR A CA 1
ATOM 717 C C . THR A 1 90 ? 8.379 -0.900 9.083 1.00 66.38 90 THR A C 1
ATOM 719 O O . THR A 1 90 ? 8.951 -1.678 9.854 1.00 66.38 90 THR A O 1
ATOM 722 N N . VAL A 1 91 ? 8.885 -0.563 7.894 1.00 51.75 91 VAL A N 1
ATOM 723 C CA . VAL A 1 91 ? 10.331 -0.504 7.691 1.00 51.75 91 VAL A CA 1
ATOM 724 C C . VAL A 1 91 ? 10.770 0.622 8.610 1.00 51.75 91 VAL A C 1
ATOM 726 O O . VAL A 1 91 ? 10.671 1.791 8.259 1.00 51.75 91 VAL A O 1
ATOM 729 N N . ASP A 1 92 ? 11.063 0.298 9.864 1.00 44.81 92 ASP A N 1
ATOM 730 C CA . ASP A 1 92 ? 11.471 1.296 10.838 1.00 44.81 92 ASP A CA 1
ATOM 731 C C . ASP A 1 92 ? 12.793 1.904 10.325 1.00 44.81 92 ASP A C 1
ATOM 733 O O . ASP A 1 92 ? 13.816 1.203 10.295 1.00 44.81 92 ASP A O 1
ATOM 737 N N . PRO A 1 93 ? 12.799 3.172 9.854 1.00 45.09 93 PRO A N 1
ATOM 738 C CA . PRO A 1 93 ? 13.981 3.756 9.224 1.00 45.09 93 PRO A CA 1
ATOM 739 C C . PRO A 1 93 ? 15.152 3.850 10.210 1.00 45.09 93 PRO A C 1
ATOM 741 O O . PRO A 1 93 ? 16.303 3.988 9.796 1.00 45.09 93 PRO A O 1
ATOM 744 N N . GLN A 1 94 ? 14.872 3.776 11.520 1.00 42.31 94 GLN A N 1
ATOM 745 C CA . GLN A 1 94 ? 15.882 3.774 12.574 1.00 42.31 94 GLN A CA 1
ATOM 746 C C . GLN A 1 94 ? 16.443 2.371 12.844 1.00 42.31 94 GLN A C 1
ATOM 748 O O . GLN A 1 94 ? 17.653 2.246 13.024 1.00 42.31 94 GLN A O 1
ATOM 753 N N . LYS A 1 95 ? 15.639 1.303 12.756 1.00 40.94 95 LYS A N 1
ATOM 754 C CA . LYS A 1 95 ? 16.129 -0.079 12.954 1.00 40.94 95 LYS A CA 1
ATOM 755 C C . LYS A 1 95 ? 17.144 -0.522 11.906 1.00 40.94 95 LYS A C 1
ATOM 757 O O . LYS A 1 95 ? 18.126 -1.171 12.255 1.00 40.94 95 LYS A O 1
ATOM 762 N N . SER A 1 96 ? 16.968 -0.111 10.647 1.00 43.66 96 SER A N 1
ATOM 763 C CA . SER A 1 96 ? 17.968 -0.389 9.599 1.00 43.66 96 SER A CA 1
ATOM 764 C C . SER A 1 96 ? 19.321 0.273 9.889 1.00 43.66 96 SER A C 1
ATOM 766 O O . SER A 1 96 ? 20.357 -0.205 9.431 1.00 43.66 96 SER A O 1
ATOM 768 N N . ARG A 1 97 ? 19.343 1.356 10.677 1.00 44.53 97 ARG A N 1
ATOM 769 C CA . ARG A 1 97 ? 20.578 2.039 11.079 1.00 44.53 97 ARG A CA 1
ATOM 770 C C . ARG A 1 97 ? 21.280 1.323 12.239 1.00 44.53 97 ARG A C 1
ATOM 772 O O . ARG A 1 97 ? 22.507 1.228 12.223 1.00 44.53 97 ARG A O 1
ATOM 779 N N . ASP A 1 98 ? 20.519 0.766 13.181 1.00 46.81 98 ASP A N 1
ATOM 780 C CA . ASP A 1 98 ? 21.054 0.025 14.334 1.00 46.81 98 ASP A CA 1
ATOM 781 C C . ASP A 1 98 ? 21.556 -1.386 13.960 1.00 46.81 98 ASP A C 1
ATOM 783 O O . ASP A 1 98 ? 22.574 -1.849 14.489 1.00 46.81 98 ASP A O 1
ATOM 787 N N . GLU A 1 99 ? 20.931 -2.053 12.983 1.00 46.28 99 GLU A N 1
ATOM 788 C CA . GLU A 1 99 ? 21.422 -3.339 12.455 1.00 46.28 99 GLU A CA 1
ATOM 789 C C . GLU A 1 99 ? 22.711 -3.181 11.618 1.00 46.28 99 GLU A C 1
ATOM 791 O O . GLU A 1 99 ? 23.613 -4.025 11.701 1.00 46.28 99 GLU A O 1
ATOM 796 N N . LEU A 1 100 ? 22.870 -2.067 10.885 1.00 46.56 100 LEU A N 1
ATOM 797 C CA . LEU A 1 100 ? 24.129 -1.740 10.197 1.00 46.56 100 LEU A CA 1
ATOM 798 C C . LEU A 1 100 ? 25.261 -1.382 11.173 1.00 46.56 100 LEU A C 1
ATOM 800 O O . LEU A 1 100 ? 26.404 -1.784 10.954 1.00 46.56 100 LEU A O 1
ATOM 804 N N . ALA A 1 101 ? 24.966 -0.653 12.254 1.00 47.16 101 ALA A N 1
ATOM 805 C CA . ALA A 1 101 ? 25.967 -0.282 13.256 1.00 47.16 101 ALA A CA 1
ATOM 806 C C . ALA A 1 101 ? 26.497 -1.500 14.040 1.00 47.16 101 ALA A C 1
ATOM 808 O O . ALA A 1 101 ? 27.684 -1.565 14.369 1.00 47.16 101 ALA A O 1
ATOM 809 N N . THR A 1 102 ? 25.644 -2.498 14.282 1.00 42.81 102 THR A N 1
ATOM 810 C CA . THR A 1 102 ? 26.037 -3.739 14.972 1.00 42.81 102 THR A CA 1
ATOM 811 C C . THR A 1 102 ? 26.886 -4.651 14.077 1.00 42.81 102 THR A C 1
ATOM 813 O O . THR A 1 102 ? 27.810 -5.302 14.557 1.00 42.81 102 THR A O 1
ATOM 816 N N . SER A 1 103 ? 26.640 -4.651 12.763 1.00 46.84 103 SER A N 1
ATOM 817 C CA . SER A 1 103 ? 27.374 -5.491 11.800 1.00 46.84 103 SER A CA 1
ATOM 818 C C . SER A 1 103 ? 28.771 -4.959 11.439 1.00 46.84 103 SER A C 1
ATOM 820 O O . SER A 1 103 ? 29.601 -5.717 10.951 1.00 46.84 103 SER A O 1
ATOM 822 N N . LEU A 1 104 ? 29.048 -3.672 11.681 1.00 47.75 104 LEU A N 1
ATOM 823 C CA . LEU A 1 104 ? 30.354 -3.035 11.440 1.00 47.75 104 LEU A CA 1
ATOM 824 C C . LEU A 1 104 ? 31.284 -3.047 12.669 1.00 47.75 104 LEU A C 1
ATOM 826 O O . LEU A 1 104 ? 32.392 -2.519 12.597 1.00 47.75 104 LEU A O 1
ATOM 830 N N . SER A 1 105 ? 30.834 -3.622 13.790 1.00 49.16 105 SER A N 1
ATOM 831 C CA . SER A 1 105 ? 31.563 -3.631 15.068 1.00 49.16 105 SER A CA 1
ATOM 832 C C . SER A 1 105 ? 32.230 -4.975 15.412 1.00 49.16 105 SER A C 1
ATOM 834 O O . SER A 1 105 ? 32.679 -5.136 16.545 1.00 49.16 105 SER A O 1
ATOM 836 N N . ASN A 1 106 ? 32.316 -5.918 14.463 1.00 39.03 106 ASN A N 1
ATOM 837 C CA . ASN A 1 106 ? 33.029 -7.197 14.613 1.00 39.03 106 ASN A CA 1
ATOM 838 C C . ASN A 1 106 ? 34.160 -7.349 13.595 1.00 39.03 106 ASN A C 1
ATOM 840 O O . ASN A 1 106 ? 33.915 -7.063 12.402 1.00 39.03 106 ASN A O 1
#